Protein AF-A0A0N0L0N9-F1 (afdb_monomer_lite)

Foldseek 3Di:
DVVVVLVVLLVLLVVLLVLLCVLQVVLVCLVVDDDDDPDDDDPDPDDDDP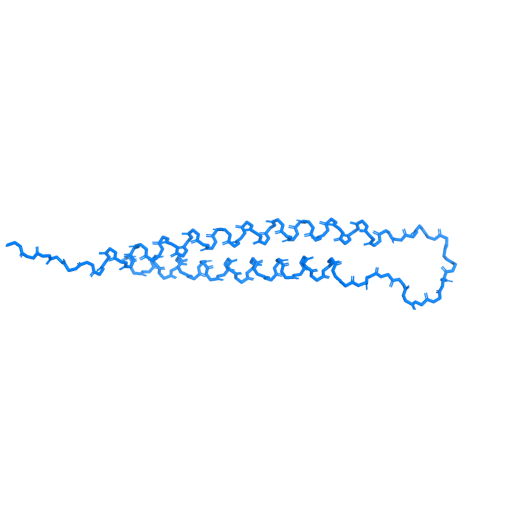SVVVSNVSSVVSNVSSVVSNVVSVVSVVVSVVVVVVVPDPPPDD

Sequence (94 aa):
MAITTTLRLGRLAVVATIVGAVAYGVAVLLVWTPFGPTGSVRYSTEPPVDWLTIRRTAAAVLGTFGLAALATALVLALVVLVRWAVARRPTRAS

Radius of gyration: 22.47 Å; chains: 1; bounding box: 52×15×76 Å

Structure (mmCIF, N/CA/C/O backbone):
data_AF-A0A0N0L0N9-F1
#
_entry.id   AF-A0A0N0L0N9-F1
#
loop_
_atom_site.group_PDB
_atom_site.id
_atom_site.type_symbol
_atom_site.label_atom_id
_atom_site.label_alt_id
_atom_site.label_comp_id
_atom_site.label_asym_id
_atom_site.label_entity_id
_atom_site.label_seq_id
_atom_site.pdbx_PDB_ins_code
_atom_site.Cartn_x
_atom_site.Cartn_y
_atom_site.Cartn_z
_atom_site.occupancy
_atom_site.B_iso_or_equiv
_atom_site.auth_seq_id
_atom_site.auth_comp_id
_atom_site.auth_asym_id
_atom_site.auth_atom_id
_atom_site.pdbx_PDB_model_num
ATOM 1 N N . MET A 1 1 ? -26.835 -5.437 14.167 1.00 55.69 1 MET A N 1
ATOM 2 C CA . MET A 1 1 ? -26.348 -4.751 12.942 1.00 55.69 1 MET A CA 1
ATOM 3 C C . MET A 1 1 ? -24.986 -4.043 13.095 1.00 55.69 1 MET A C 1
ATOM 5 O O . MET A 1 1 ? -24.298 -3.886 12.095 1.00 55.69 1 MET A O 1
ATOM 9 N N . ALA A 1 2 ? -24.551 -3.635 14.300 1.00 57.91 2 ALA A N 1
ATOM 10 C CA . ALA A 1 2 ? -23.292 -2.888 14.499 1.00 57.91 2 ALA A CA 1
ATOM 11 C C . ALA A 1 2 ? -21.990 -3.726 14.423 1.00 57.91 2 ALA A C 1
ATOM 13 O O . ALA A 1 2 ? -20.938 -3.198 14.084 1.00 57.91 2 ALA A O 1
ATOM 14 N N . ILE A 1 3 ? -22.049 -5.035 14.697 1.00 60.41 3 ILE A N 1
ATOM 15 C CA . ILE A 1 3 ? -20.872 -5.931 14.677 1.00 60.41 3 ILE A CA 1
ATOM 16 C C . ILE A 1 3 ? -20.408 -6.211 13.235 1.00 60.41 3 ILE A C 1
ATOM 18 O O . ILE A 1 3 ? -19.220 -6.315 12.943 1.00 60.41 3 ILE A O 1
ATOM 22 N N . THR A 1 4 ? -21.351 -6.281 12.296 1.00 70.00 4 THR A N 1
ATOM 23 C CA . THR A 1 4 ? -21.068 -6.532 10.878 1.00 70.00 4 THR A CA 1
ATOM 24 C C . THR A 1 4 ? -20.400 -5.344 10.187 1.00 70.00 4 THR A C 1
ATOM 26 O O . THR A 1 4 ? -19.629 -5.539 9.250 1.00 70.00 4 THR A O 1
ATOM 29 N N . THR A 1 5 ? -20.656 -4.110 10.633 1.00 71.56 5 THR A N 1
ATOM 30 C CA . THR A 1 5 ? -20.049 -2.906 10.045 1.00 71.56 5 THR A CA 1
ATOM 31 C C . THR A 1 5 ? -18.616 -2.686 10.524 1.00 71.56 5 THR A C 1
ATOM 33 O O . THR A 1 5 ? -17.764 -2.351 9.704 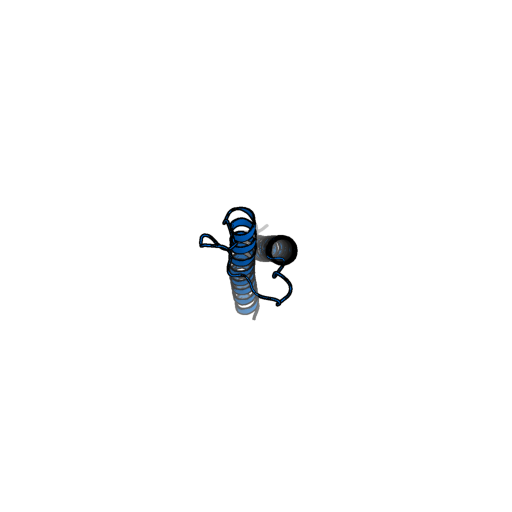1.00 71.56 5 THR A O 1
ATOM 36 N N . THR A 1 6 ? -18.305 -2.937 11.801 1.00 72.88 6 THR A N 1
ATOM 37 C CA . THR A 1 6 ? -16.922 -2.893 12.316 1.00 72.88 6 THR A CA 1
ATOM 38 C C . THR A 1 6 ? -16.033 -3.957 11.680 1.00 72.88 6 THR A C 1
ATOM 40 O O . THR A 1 6 ? -14.901 -3.647 11.314 1.00 72.88 6 THR A O 1
ATOM 43 N N . LEU A 1 7 ? -16.550 -5.170 11.455 1.00 77.25 7 LEU A N 1
ATOM 44 C CA . LEU A 1 7 ? -15.802 -6.231 10.774 1.00 77.25 7 LEU A CA 1
ATOM 45 C C . LEU A 1 7 ? -15.464 -5.860 9.317 1.00 77.25 7 LEU A C 1
ATOM 47 O O . LEU A 1 7 ? -14.343 -6.069 8.856 1.00 77.25 7 LEU A O 1
ATOM 51 N N . ARG A 1 8 ? -16.421 -5.260 8.593 1.00 84.50 8 ARG A N 1
ATOM 52 C CA . ARG A 1 8 ? -16.214 -4.776 7.215 1.00 84.50 8 ARG A CA 1
ATOM 53 C C . ARG A 1 8 ? -15.189 -3.640 7.152 1.00 84.50 8 ARG A C 1
ATOM 55 O O . ARG A 1 8 ? -14.320 -3.671 6.289 1.00 84.50 8 ARG A O 1
ATOM 62 N N . LEU A 1 9 ? -15.254 -2.685 8.080 1.00 83.06 9 LEU A N 1
ATOM 63 C CA . LEU A 1 9 ? -14.283 -1.588 8.192 1.00 83.06 9 LEU A CA 1
ATOM 64 C C . LEU A 1 9 ? -12.869 -2.092 8.505 1.00 83.06 9 LEU A C 1
ATOM 66 O O . LEU A 1 9 ? -11.918 -1.650 7.870 1.00 83.06 9 LEU A O 1
ATOM 70 N N . GLY A 1 10 ? -12.731 -3.054 9.422 1.00 80.38 10 GLY A N 1
ATOM 71 C CA . GLY A 1 10 ? -11.441 -3.681 9.719 1.00 80.38 10 GLY A CA 1
ATOM 72 C C . GLY A 1 10 ? -10.856 -4.401 8.503 1.00 80.38 10 GLY A C 1
ATOM 73 O O . GLY A 1 10 ? -9.680 -4.240 8.191 1.00 80.38 10 GLY A O 1
ATOM 74 N N . ARG A 1 11 ? -11.690 -5.127 7.749 1.00 89.38 11 ARG A N 1
ATOM 75 C CA . ARG A 1 11 ? -11.261 -5.784 6.507 1.00 89.38 11 ARG A CA 1
ATOM 76 C C . ARG A 1 11 ? -10.826 -4.777 5.438 1.00 89.38 11 ARG A C 1
ATOM 78 O O . ARG A 1 11 ? -9.819 -5.009 4.780 1.00 89.38 11 ARG A O 1
ATOM 85 N N . LEU A 1 12 ? -11.539 -3.658 5.290 1.00 87.00 12 LEU A N 1
ATOM 86 C CA . LEU A 1 12 ? -11.146 -2.574 4.383 1.00 87.00 12 LEU A CA 1
ATOM 87 C C . LEU A 1 12 ? -9.815 -1.935 4.791 1.00 87.00 12 LEU A C 1
ATOM 89 O O . LEU A 1 12 ? -8.984 -1.694 3.922 1.00 87.00 12 LEU A O 1
ATOM 93 N N . ALA A 1 13 ? -9.587 -1.724 6.091 1.00 85.31 13 ALA A N 1
ATOM 94 C CA . ALA A 1 13 ? -8.310 -1.222 6.593 1.00 85.31 13 ALA A CA 1
ATOM 95 C C . ALA A 1 13 ? -7.157 -2.164 6.215 1.00 85.31 13 ALA A C 1
ATOM 97 O O . ALA A 1 13 ? -6.156 -1.715 5.673 1.00 85.31 13 ALA A O 1
ATOM 98 N N . VAL A 1 14 ? -7.325 -3.478 6.410 1.00 91.06 14 VAL A N 1
ATOM 99 C CA . VAL A 1 14 ? -6.307 -4.479 6.042 1.00 91.06 14 VAL A CA 1
ATOM 100 C C . VAL A 1 14 ? -6.033 -4.480 4.538 1.00 91.06 14 VAL A C 1
ATOM 102 O O . VAL A 1 14 ? -4.874 -4.468 4.129 1.00 91.06 14 VAL A O 1
ATOM 105 N N . VAL A 1 15 ? -7.079 -4.463 3.708 1.00 91.06 15 VAL A N 1
ATOM 106 C CA . VAL A 1 15 ? -6.924 -4.423 2.245 1.00 91.06 15 VAL A CA 1
ATOM 107 C C . VAL A 1 15 ? -6.184 -3.157 1.814 1.00 91.06 15 VAL A C 1
ATOM 109 O O . VAL A 1 15 ? -5.242 -3.246 1.031 1.00 91.06 15 VAL A O 1
ATOM 112 N N . ALA A 1 16 ? -6.556 -1.996 2.358 1.00 86.31 16 ALA A N 1
ATOM 113 C CA . ALA A 1 16 ? -5.890 -0.732 2.064 1.00 86.31 16 ALA A CA 1
ATOM 114 C C . ALA A 1 16 ? -4.412 -0.745 2.493 1.00 86.31 16 ALA A C 1
ATOM 116 O O . ALA A 1 16 ? -3.563 -0.279 1.735 1.00 86.31 16 ALA A O 1
ATOM 117 N N . THR A 1 17 ? -4.081 -1.348 3.642 1.00 87.94 17 THR A N 1
ATOM 118 C CA . THR A 1 17 ? -2.687 -1.524 4.076 1.00 87.94 17 THR A CA 1
ATOM 119 C C . THR A 1 17 ? -1.896 -2.381 3.095 1.00 87.94 17 THR A C 1
ATOM 121 O O . THR A 1 17 ? -0.799 -1.995 2.707 1.00 87.94 17 THR A O 1
ATOM 124 N N . ILE A 1 18 ? -2.439 -3.530 2.676 1.00 92.31 18 ILE A N 1
ATOM 125 C CA . ILE A 1 18 ? -1.750 -4.448 1.755 1.00 92.31 18 ILE A CA 1
ATOM 126 C C . ILE A 1 18 ? -1.516 -3.764 0.409 1.00 92.31 18 ILE A C 1
ATOM 128 O O . ILE A 1 18 ? -0.394 -3.757 -0.089 1.00 92.31 18 ILE A O 1
ATOM 132 N N . VAL A 1 19 ? -2.555 -3.150 -0.158 1.00 90.94 19 VAL A N 1
ATOM 133 C CA . VAL A 1 19 ? -2.458 -2.432 -1.435 1.00 90.94 19 VAL A CA 1
ATOM 134 C C . VAL A 1 19 ? -1.441 -1.298 -1.336 1.00 90.94 19 VAL A C 1
ATOM 136 O O . VAL A 1 19 ? -0.584 -1.168 -2.208 1.00 90.94 19 VAL A O 1
ATOM 139 N N . GLY A 1 20 ? -1.494 -0.515 -0.257 1.00 84.88 20 GLY A N 1
ATOM 140 C CA . GLY A 1 20 ? -0.573 0.591 -0.032 1.00 84.88 20 GLY A CA 1
ATOM 141 C C . GLY A 1 20 ? 0.878 0.140 0.118 1.00 84.88 20 GLY A C 1
ATOM 142 O O . GLY A 1 20 ? 1.763 0.696 -0.529 1.00 84.88 20 GLY A O 1
ATOM 143 N N . ALA A 1 21 ? 1.122 -0.907 0.909 1.00 89.62 21 ALA A N 1
ATOM 144 C CA . ALA A 1 21 ? 2.452 -1.466 1.125 1.00 89.62 21 ALA A CA 1
ATOM 145 C C . ALA A 1 21 ? 3.040 -2.078 -0.153 1.00 89.62 21 ALA A C 1
ATOM 147 O O . ALA A 1 21 ? 4.211 -1.8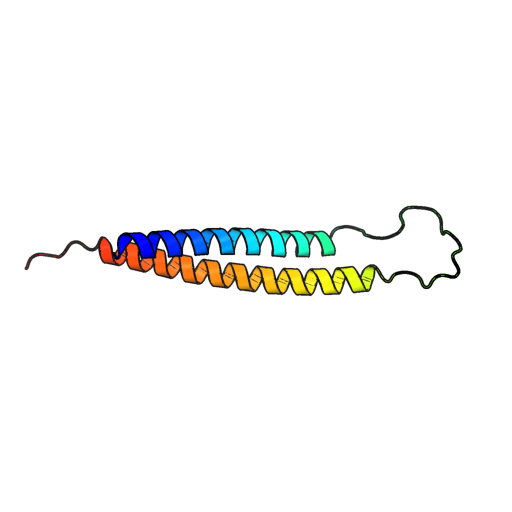56 -0.445 1.00 89.62 21 ALA A O 1
ATOM 148 N N . VAL A 1 22 ? 2.235 -2.804 -0.937 1.00 92.88 22 VAL A N 1
ATOM 149 C CA . VAL A 1 22 ? 2.674 -3.367 -2.222 1.00 92.88 22 VAL A CA 1
ATOM 150 C C . VAL A 1 22 ? 2.984 -2.250 -3.214 1.00 92.88 22 VAL A C 1
ATOM 152 O O . VAL A 1 22 ? 4.067 -2.244 -3.788 1.00 92.88 22 VAL A O 1
ATOM 155 N N . ALA A 1 23 ? 2.086 -1.275 -3.388 1.00 89.31 23 ALA A N 1
ATOM 156 C CA . ALA A 1 23 ? 2.304 -0.165 -4.316 1.00 89.31 23 ALA A CA 1
ATOM 157 C C . ALA A 1 23 ? 3.552 0.649 -3.945 1.00 89.31 23 ALA A C 1
ATOM 159 O O . ALA A 1 23 ? 4.402 0.907 -4.797 1.00 89.31 23 ALA A O 1
ATOM 160 N N . TYR A 1 24 ? 3.710 0.983 -2.662 1.00 86.38 24 TYR A N 1
ATOM 161 C CA . TYR A 1 24 ? 4.886 1.697 -2.177 1.00 86.38 24 TYR A CA 1
ATOM 162 C C . TYR A 1 24 ? 6.162 0.850 -2.299 1.00 86.38 24 TYR A C 1
ATOM 164 O O . TYR A 1 24 ? 7.195 1.349 -2.733 1.00 86.38 24 TYR A O 1
ATOM 172 N N . GLY A 1 25 ? 6.094 -0.447 -1.992 1.00 87.94 25 GLY A N 1
ATOM 173 C CA . GLY A 1 25 ? 7.213 -1.374 -2.159 1.00 87.94 25 GLY A CA 1
ATOM 174 C C . GLY A 1 25 ? 7.675 -1.480 -3.613 1.00 87.94 25 GLY A C 1
ATOM 175 O O . GLY A 1 25 ? 8.871 -1.406 -3.882 1.00 87.94 25 GLY A O 1
ATOM 176 N N . VAL A 1 26 ? 6.743 -1.569 -4.566 1.00 88.12 26 VAL A N 1
ATOM 177 C CA . VAL A 1 26 ? 7.056 -1.565 -6.005 1.00 88.12 26 VAL A CA 1
ATOM 178 C C . VAL A 1 26 ? 7.647 -0.222 -6.435 1.00 88.12 26 VAL A C 1
ATOM 180 O O . VAL A 1 26 ? 8.613 -0.203 -7.193 1.00 88.12 26 VAL A O 1
ATOM 183 N N . ALA A 1 27 ? 7.130 0.899 -5.925 1.00 88.69 27 ALA A N 1
ATOM 184 C CA . ALA A 1 27 ? 7.696 2.221 -6.188 1.00 88.69 27 ALA A CA 1
ATOM 185 C C . ALA A 1 27 ? 9.158 2.324 -5.733 1.00 88.69 27 ALA A C 1
ATOM 187 O O . ALA A 1 27 ? 10.007 2.804 -6.481 1.00 88.69 27 ALA A O 1
ATOM 188 N N . VAL A 1 28 ? 9.458 1.831 -4.528 1.00 88.06 28 VAL A N 1
ATOM 189 C CA . VAL A 1 28 ? 10.822 1.765 -3.993 1.00 88.0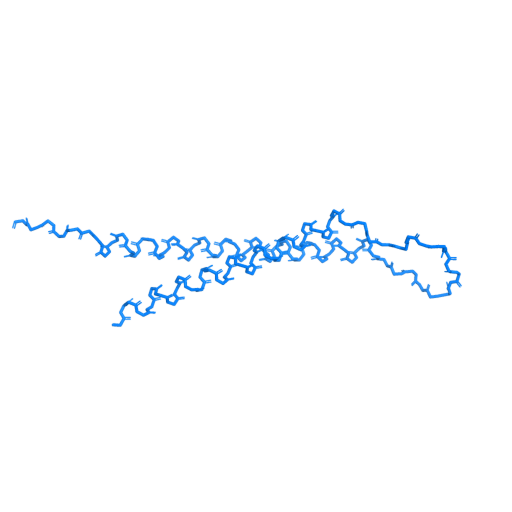6 28 VAL A CA 1
ATOM 190 C C . VAL A 1 28 ? 11.682 0.876 -4.888 1.00 88.06 28 VAL A C 1
ATOM 192 O O . VAL A 1 28 ? 12.743 1.312 -5.326 1.00 88.06 28 VAL A O 1
ATOM 195 N N . LEU A 1 29 ? 11.218 -0.328 -5.234 1.00 88.12 29 LEU A N 1
ATOM 196 C CA . LEU A 1 29 ? 11.959 -1.225 -6.122 1.00 88.12 29 LEU A CA 1
ATOM 197 C C . LEU A 1 29 ? 12.310 -0.539 -7.443 1.00 88.12 29 LEU A C 1
ATOM 199 O O . LEU A 1 29 ? 13.482 -0.514 -7.786 1.00 88.12 29 LEU A O 1
ATOM 203 N N . LEU A 1 30 ? 11.360 0.124 -8.106 1.00 86.31 30 LEU A N 1
ATOM 204 C CA . LEU A 1 30 ? 11.592 0.851 -9.363 1.00 86.31 30 LEU A CA 1
ATOM 205 C C . LEU A 1 30 ? 12.675 1.940 -9.274 1.00 86.31 30 LEU A C 1
ATOM 207 O O . LEU A 1 30 ? 13.316 2.246 -10.282 1.00 86.31 30 LEU A O 1
ATOM 211 N N . VAL A 1 31 ? 12.885 2.533 -8.096 1.00 82.94 31 VAL A N 1
ATOM 212 C CA . VAL A 1 31 ? 13.956 3.515 -7.862 1.00 82.94 31 VAL A CA 1
ATOM 213 C C . VAL A 1 31 ? 15.319 2.833 -7.728 1.00 82.94 31 VAL A C 1
ATOM 215 O O . VAL A 1 31 ? 16.311 3.358 -8.234 1.00 82.94 31 VAL A O 1
ATOM 218 N N . TRP A 1 32 ? 15.370 1.677 -7.063 1.00 80.62 32 TRP A N 1
ATOM 219 C CA . TRP A 1 32 ? 16.617 1.000 -6.690 1.00 80.62 32 TRP A CA 1
ATOM 220 C C . TRP A 1 32 ? 17.069 -0.080 -7.678 1.00 80.62 32 TRP A C 1
ATOM 222 O O . TRP A 1 32 ? 18.251 -0.416 -7.712 1.00 80.62 32 TRP A O 1
ATOM 232 N N . THR A 1 33 ? 16.173 -0.620 -8.502 1.00 78.38 33 THR A N 1
ATOM 233 C CA . THR A 1 33 ? 16.521 -1.630 -9.504 1.00 78.38 33 THR A CA 1
ATOM 234 C C . THR A 1 33 ? 17.049 -0.976 -10.783 1.00 78.38 33 THR A C 1
ATOM 236 O O . THR A 1 33 ? 16.361 -0.134 -11.374 1.00 78.38 33 THR A O 1
ATOM 239 N N . PRO A 1 34 ? 18.240 -1.370 -11.262 1.00 66.69 34 PRO A N 1
ATOM 240 C CA . PRO A 1 34 ? 18.728 -0.932 -12.559 1.00 66.69 34 PRO A CA 1
ATOM 241 C C . PRO A 1 34 ? 17.878 -1.566 -13.670 1.00 66.69 34 PRO A C 1
ATOM 243 O O . PRO A 1 34 ? 17.885 -2.779 -13.858 1.00 66.69 34 PRO A O 1
ATOM 246 N N . PHE A 1 35 ? 17.153 -0.729 -14.412 1.00 64.31 35 PHE A N 1
ATOM 247 C CA . PHE A 1 35 ? 16.446 -1.103 -15.637 1.00 64.31 35 PHE A CA 1
ATOM 248 C C . PHE A 1 35 ? 17.106 -0.414 -16.829 1.00 64.31 35 PHE A C 1
ATOM 250 O O . PHE A 1 35 ? 17.289 0.804 -16.830 1.00 64.31 35 PHE A O 1
ATOM 257 N N . GLY A 1 36 ? 17.475 -1.205 -17.830 1.00 61.88 36 GLY A N 1
ATOM 258 C CA . GLY A 1 36 ? 18.171 -0.761 -19.032 1.00 61.88 36 GLY A CA 1
ATOM 259 C C . GLY A 1 36 ? 18.916 -1.933 -19.673 1.00 61.88 36 GLY A C 1
ATOM 260 O O . GLY A 1 36 ? 19.088 -2.965 -19.020 1.00 61.88 36 GLY A O 1
ATOM 261 N N . PRO A 1 37 ? 19.338 -1.822 -20.943 1.00 59.00 37 PRO A N 1
ATOM 262 C CA . PRO A 1 37 ? 20.036 -2.907 -21.615 1.00 59.00 37 PRO A CA 1
ATOM 263 C C . PRO A 1 37 ? 21.351 -3.202 -20.884 1.00 59.00 37 PRO A C 1
ATOM 265 O O . PRO A 1 37 ? 22.249 -2.368 -20.848 1.00 59.00 37 PRO A O 1
ATOM 268 N N . THR 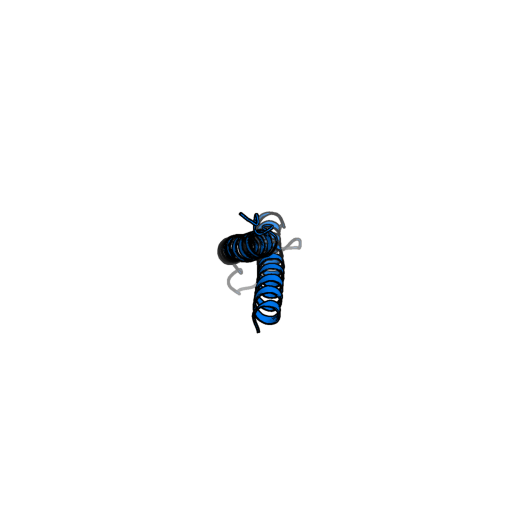A 1 38 ? 21.471 -4.395 -20.306 1.00 60.88 38 THR A N 1
ATOM 269 C CA . THR A 1 38 ? 22.732 -4.936 -19.770 1.00 60.88 38 THR A CA 1
ATOM 270 C C . THR A 1 38 ? 23.554 -5.656 -20.847 1.00 60.88 38 THR A C 1
ATOM 272 O O . THR A 1 38 ? 24.571 -6.274 -20.545 1.00 60.88 38 THR A O 1
ATOM 275 N N . GLY A 1 39 ? 23.125 -5.574 -22.110 1.00 58.03 39 GLY A N 1
ATOM 276 C CA . GLY A 1 39 ? 23.727 -6.242 -23.260 1.00 58.03 39 GLY A CA 1
ATOM 277 C C . GLY A 1 39 ? 23.954 -5.289 -24.431 1.00 58.03 39 GLY A C 1
ATOM 278 O O . GLY A 1 39 ? 23.306 -4.247 -24.531 1.00 58.03 39 GLY A O 1
ATOM 279 N N . SER A 1 40 ? 24.906 -5.675 -25.282 1.00 53.28 40 SER A N 1
ATOM 280 C CA . SER A 1 40 ? 25.455 -4.945 -26.429 1.00 53.28 40 SER A CA 1
ATOM 281 C C . SER A 1 40 ? 24.442 -4.088 -27.196 1.00 53.28 40 SER A C 1
ATOM 283 O O . SER A 1 40 ? 23.350 -4.532 -27.550 1.00 53.28 40 SER A O 1
ATOM 285 N N . VAL A 1 41 ? 24.856 -2.849 -27.480 1.00 59.09 41 VAL A N 1
ATOM 286 C CA . VAL A 1 41 ? 24.137 -1.846 -28.275 1.00 59.09 41 VAL A CA 1
ATOM 287 C C . VAL A 1 41 ? 23.661 -2.473 -29.591 1.00 59.09 41 VAL A C 1
ATOM 289 O O . VAL A 1 41 ? 24.444 -2.678 -30.517 1.00 59.09 41 VAL A O 1
ATOM 292 N N . ARG A 1 42 ? 22.370 -2.807 -29.678 1.00 59.81 42 ARG A N 1
ATOM 293 C CA . ARG A 1 42 ? 21.721 -3.142 -30.948 1.00 59.81 42 ARG A CA 1
ATOM 294 C C . ARG A 1 42 ? 21.489 -1.832 -31.690 1.00 59.81 42 ARG A C 1
ATOM 296 O O . ARG A 1 42 ? 20.727 -0.993 -31.220 1.00 59.81 42 ARG A O 1
ATOM 303 N N . TYR A 1 43 ? 22.140 -1.664 -32.837 1.00 56.72 43 TYR A N 1
ATOM 304 C CA . TYR A 1 43 ? 21.858 -0.572 -33.765 1.00 56.72 43 TYR A CA 1
ATOM 305 C C . TYR A 1 43 ? 20.452 -0.774 -34.354 1.00 56.72 43 TYR A C 1
ATOM 307 O O . TYR A 1 43 ? 20.286 -1.475 -35.347 1.00 56.72 43 TYR A O 1
ATOM 315 N N . SER A 1 44 ? 19.434 -0.221 -33.693 1.00 65.00 44 SER A N 1
ATOM 316 C CA . SER A 1 44 ? 18.073 -0.089 -34.222 1.00 65.00 44 SER A CA 1
ATOM 317 C C . SER A 1 44 ? 17.850 1.366 -34.633 1.00 65.00 44 SER A C 1
ATOM 319 O O . SER A 1 44 ? 18.331 2.280 -33.964 1.00 65.00 44 SER A O 1
ATOM 321 N N . THR A 1 45 ? 17.133 1.588 -35.733 1.00 70.50 45 THR A N 1
ATOM 322 C CA . THR A 1 45 ? 16.648 2.917 -36.148 1.00 70.50 45 THR A CA 1
ATOM 323 C C . THR A 1 45 ? 15.418 3.361 -35.352 1.00 70.50 45 THR A C 1
ATOM 325 O O . THR A 1 45 ? 14.907 4.458 -35.566 1.00 70.50 45 THR A O 1
ATOM 328 N N . GLU A 1 46 ? 14.909 2.508 -34.462 1.00 68.69 46 GLU A N 1
ATOM 329 C CA . GLU A 1 46 ? 13.808 2.839 -33.564 1.00 68.69 46 GLU A CA 1
ATOM 330 C C . GLU A 1 46 ? 14.279 3.818 -32.476 1.00 68.69 46 GLU A C 1
ATOM 332 O O . GLU A 1 46 ? 15.388 3.673 -31.951 1.00 68.69 46 GLU A O 1
ATOM 337 N N . PRO A 1 47 ? 13.452 4.813 -32.108 1.00 66.69 47 PRO A N 1
ATOM 338 C CA . PRO A 1 47 ? 13.789 5.728 -31.029 1.00 66.69 47 PRO A CA 1
ATOM 339 C C . PRO A 1 47 ? 14.041 4.942 -29.729 1.00 66.69 47 PRO A C 1
ATOM 341 O O . PRO A 1 47 ? 13.237 4.073 -29.374 1.00 66.69 47 PRO A O 1
ATOM 344 N N . PRO A 1 48 ? 15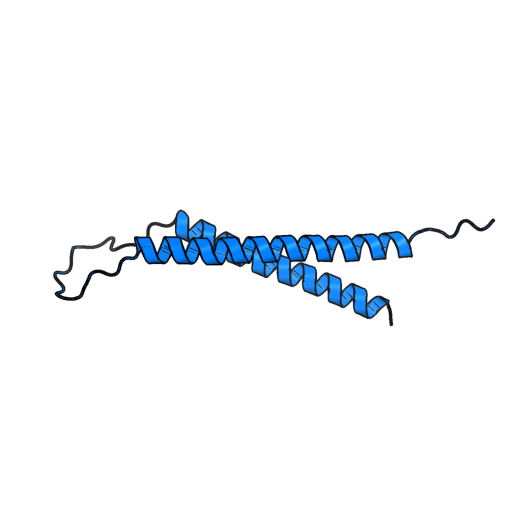.142 5.222 -29.005 1.00 73.12 48 PRO A N 1
ATOM 345 C CA . PRO A 1 48 ? 15.459 4.509 -27.779 1.00 73.12 48 PRO A CA 1
ATOM 346 C C . PRO A 1 48 ? 14.366 4.758 -26.738 1.00 73.12 48 PRO A C 1
ATOM 348 O O . PRO A 1 48 ? 13.973 5.897 -26.486 1.00 73.12 48 PRO A O 1
ATOM 351 N N . VAL A 1 49 ? 13.879 3.683 -26.118 1.00 79.12 49 VAL A N 1
ATOM 352 C CA . VAL A 1 49 ? 12.890 3.792 -25.043 1.00 79.12 49 VAL A CA 1
ATOM 353 C C . VAL A 1 49 ? 13.539 4.459 -23.831 1.00 79.12 49 VAL A C 1
ATOM 355 O O . VAL A 1 49 ? 14.522 3.955 -23.282 1.00 79.12 49 VAL A O 1
ATOM 358 N N . ASP A 1 50 ? 12.964 5.577 -23.387 1.00 83.06 50 ASP A N 1
ATOM 359 C CA . ASP A 1 50 ? 13.412 6.297 -22.196 1.00 83.06 50 ASP A CA 1
ATOM 360 C C . ASP A 1 50 ? 12.936 5.601 -20.908 1.00 83.06 50 ASP A C 1
ATOM 362 O O . ASP A 1 50 ? 11.996 6.013 -20.219 1.00 83.06 50 ASP A O 1
ATOM 366 N N . TRP A 1 51 ? 13.619 4.506 -20.571 1.00 80.31 51 TRP A N 1
ATOM 367 C CA . TRP A 1 51 ? 13.372 3.732 -19.355 1.00 80.31 51 TRP A CA 1
ATOM 368 C C . TRP A 1 51 ? 13.574 4.545 -18.069 1.00 80.31 51 TRP A C 1
ATOM 370 O O . TRP A 1 51 ? 12.940 4.253 -17.053 1.00 80.31 51 TRP A O 1
ATOM 380 N N . LEU A 1 52 ? 14.420 5.582 -18.105 1.00 82.88 52 LEU A N 1
ATOM 381 C CA . LEU A 1 52 ? 14.694 6.475 -16.979 1.00 82.88 52 LEU A CA 1
ATOM 382 C C . LEU A 1 52 ? 13.479 7.345 -16.638 1.00 82.88 52 LEU A C 1
ATOM 384 O O . LEU A 1 52 ? 13.151 7.512 -15.459 1.00 82.88 52 LEU A O 1
ATOM 388 N N . THR A 1 53 ? 12.814 7.899 -17.645 1.00 85.38 53 THR A N 1
ATOM 389 C CA . THR A 1 53 ? 11.600 8.690 -17.424 1.00 85.38 53 THR A CA 1
ATOM 390 C C . THR A 1 53 ? 10.435 7.791 -17.034 1.00 85.38 53 THR A C 1
ATOM 392 O O . THR A 1 53 ? 9.745 8.078 -16.055 1.00 85.38 53 THR A O 1
ATOM 395 N N . ILE A 1 54 ? 10.270 6.646 -17.706 1.00 85.12 54 ILE A N 1
ATOM 396 C CA . ILE A 1 54 ? 9.207 5.679 -17.389 1.00 85.12 54 ILE A CA 1
ATOM 397 C C . ILE A 1 54 ? 9.306 5.215 -15.929 1.00 85.12 54 ILE A C 1
ATOM 399 O O . ILE A 1 54 ? 8.308 5.264 -15.209 1.00 85.12 54 ILE A O 1
ATOM 403 N N . ARG A 1 55 ? 10.502 4.837 -15.447 1.00 84.31 55 ARG A N 1
ATOM 404 C CA . ARG A 1 55 ? 10.675 4.382 -14.054 1.00 84.31 55 ARG A CA 1
ATOM 405 C C . ARG A 1 55 ? 10.358 5.476 -13.039 1.00 84.31 55 ARG A C 1
ATOM 407 O O . ARG A 1 55 ? 9.717 5.196 -12.033 1.00 84.31 55 ARG A O 1
ATOM 414 N N . ARG A 1 56 ? 10.793 6.718 -13.286 1.00 85.69 56 ARG A N 1
ATOM 415 C CA . ARG A 1 56 ? 10.605 7.826 -12.339 1.00 85.69 56 ARG A CA 1
ATOM 416 C C . ARG A 1 56 ? 9.132 8.182 -12.224 1.00 85.69 56 ARG A C 1
ATOM 418 O O . ARG A 1 56 ? 8.633 8.332 -11.113 1.00 85.69 56 ARG A O 1
ATOM 425 N N . THR A 1 57 ? 8.436 8.240 -13.354 1.00 89.19 57 THR A N 1
ATOM 426 C CA . THR A 1 57 ? 6.999 8.508 -13.391 1.00 89.19 57 THR A CA 1
ATOM 427 C C . THR A 1 57 ? 6.211 7.372 -12.738 1.00 89.19 57 THR A C 1
ATOM 429 O O . THR A 1 57 ? 5.372 7.632 -11.880 1.00 89.19 57 THR A O 1
ATOM 432 N N . ALA A 1 58 ? 6.522 6.111 -13.059 1.00 87.69 58 ALA A N 1
ATOM 433 C CA . ALA A 1 58 ? 5.863 4.955 -12.450 1.00 87.69 58 ALA A CA 1
ATOM 434 C C . ALA A 1 58 ? 6.094 4.888 -10.930 1.00 87.69 58 ALA A C 1
ATOM 436 O O . ALA A 1 58 ? 5.144 4.693 -10.173 1.00 87.69 58 ALA A O 1
ATOM 437 N N . ALA A 1 59 ? 7.328 5.117 -10.469 1.00 87.62 59 ALA A N 1
ATOM 438 C CA . ALA A 1 59 ? 7.652 5.165 -9.048 1.00 87.62 59 ALA A CA 1
ATOM 439 C C . ALA A 1 59 ? 6.925 6.310 -8.327 1.00 87.62 59 ALA A C 1
ATOM 441 O O . ALA A 1 59 ? 6.390 6.104 -7.241 1.00 87.62 59 ALA A O 1
ATOM 442 N N . ALA A 1 60 ? 6.842 7.500 -8.931 1.00 88.19 60 ALA A N 1
ATOM 443 C CA . ALA A 1 60 ? 6.129 8.631 -8.340 1.00 88.19 60 ALA A CA 1
ATOM 444 C C . ALA A 1 60 ? 4.623 8.351 -8.184 1.00 88.19 60 ALA A C 1
ATOM 446 O O . ALA A 1 60 ? 4.051 8.597 -7.119 1.00 88.19 60 ALA A O 1
ATOM 447 N N . VAL A 1 61 ? 3.983 7.788 -9.214 1.00 92.12 61 VAL A N 1
ATOM 448 C CA . VAL A 1 61 ? 2.551 7.445 -9.184 1.00 92.12 61 VAL A CA 1
ATOM 449 C C . VAL A 1 61 ? 2.274 6.339 -8.165 1.00 92.12 61 VAL A C 1
ATOM 451 O O . VAL A 1 61 ? 1.381 6.472 -7.331 1.00 92.12 61 VAL A O 1
ATOM 454 N N . LEU A 1 62 ? 3.062 5.263 -8.176 1.00 89.69 62 LEU A N 1
ATOM 455 C CA . LEU A 1 62 ? 2.883 4.152 -7.240 1.00 89.69 62 LEU A CA 1
ATOM 456 C C . LEU A 1 62 ? 3.197 4.555 -5.796 1.00 89.69 62 LEU A C 1
ATOM 458 O O . LEU A 1 62 ? 2.504 4.126 -4.876 1.00 89.69 62 LEU A O 1
ATOM 462 N N . GLY A 1 63 ? 4.201 5.409 -5.591 1.00 88.19 63 GLY A N 1
ATOM 463 C CA . GLY A 1 63 ? 4.572 5.917 -4.275 1.00 88.19 63 GLY A CA 1
ATOM 464 C C . GLY A 1 63 ? 3.491 6.817 -3.681 1.00 88.19 63 GLY A C 1
ATOM 465 O O . GLY A 1 63 ? 3.086 6.613 -2.538 1.00 88.19 63 GLY A O 1
ATOM 466 N N . THR A 1 64 ? 2.967 7.768 -4.461 1.00 91.00 64 THR A N 1
ATOM 467 C CA . THR A 1 64 ? 1.868 8.653 -4.023 1.00 91.00 64 THR A CA 1
ATOM 468 C C . THR A 1 64 ? 0.589 7.872 -3.738 1.00 91.00 64 THR A C 1
ATOM 470 O O . THR A 1 64 ? -0.021 8.058 -2.684 1.00 91.00 64 THR A O 1
ATOM 473 N N . PHE A 1 65 ? 0.219 6.941 -4.620 1.00 91.75 65 PHE A N 1
ATOM 474 C CA . PHE A 1 65 ? -0.924 6.059 -4.403 1.00 91.75 65 PHE A CA 1
ATOM 475 C C . PHE A 1 65 ? -0.740 5.172 -3.165 1.00 91.75 65 PHE A C 1
ATOM 477 O O . PHE A 1 65 ? -1.644 5.063 -2.336 1.00 91.75 65 PHE A O 1
ATOM 484 N N . GLY A 1 66 ? 0.447 4.581 -3.003 1.00 83.88 66 GLY A N 1
ATOM 485 C CA . GLY A 1 66 ? 0.784 3.741 -1.860 1.00 83.88 66 GLY A CA 1
ATOM 486 C C . GLY A 1 66 ? 0.673 4.491 -0.534 1.00 83.88 66 GLY A C 1
ATOM 487 O O . GLY A 1 66 ? 0.024 4.011 0.394 1.00 83.88 66 GLY A O 1
ATOM 488 N N . LEU A 1 67 ? 1.222 5.707 -0.464 1.00 90.06 67 LEU A N 1
ATOM 489 C CA . LEU A 1 67 ? 1.121 6.565 0.719 1.00 90.06 67 LEU A CA 1
ATOM 490 C C . LEU A 1 67 ? -0.328 6.950 1.036 1.00 90.06 67 LEU A C 1
ATOM 492 O O . LEU A 1 67 ? -0.736 6.874 2.195 1.00 90.06 67 LEU A O 1
ATOM 496 N N . ALA A 1 68 ? -1.123 7.315 0.028 1.00 91.31 68 ALA A N 1
ATOM 497 C CA . ALA A 1 68 ? -2.533 7.652 0.220 1.00 91.31 68 ALA A CA 1
ATOM 498 C C . ALA A 1 68 ? -3.345 6.452 0.739 1.00 91.31 68 ALA A C 1
ATOM 500 O O . ALA A 1 68 ? -4.157 6.595 1.660 1.00 91.31 68 ALA A O 1
ATOM 501 N N . ALA A 1 69 ? -3.093 5.255 0.204 1.00 87.94 69 ALA A N 1
ATOM 502 C CA . ALA A 1 69 ? -3.720 4.023 0.670 1.00 87.94 69 ALA A CA 1
ATOM 503 C C . ALA A 1 69 ? -3.328 3.696 2.122 1.00 87.94 69 ALA A C 1
ATOM 505 O O . ALA A 1 69 ? -4.202 3.379 2.929 1.00 87.94 69 ALA A O 1
ATOM 506 N N . LEU A 1 70 ? -2.049 3.849 2.487 1.00 86.69 70 LEU A N 1
ATOM 507 C CA . LEU A 1 70 ? -1.571 3.641 3.860 1.00 86.69 70 LEU A CA 1
ATOM 508 C C . LEU A 1 70 ? -2.172 4.651 4.845 1.00 86.69 70 LEU A C 1
ATOM 510 O O . LEU A 1 70 ? -2.631 4.261 5.918 1.00 86.69 70 LEU A O 1
ATOM 514 N N . ALA A 1 71 ? -2.235 5.932 4.473 1.00 91.56 71 ALA A N 1
ATOM 515 C CA . ALA A 1 71 ? -2.882 6.960 5.286 1.00 91.56 71 ALA A CA 1
ATOM 516 C C . ALA A 1 71 ? -4.369 6.639 5.505 1.00 91.56 71 ALA A C 1
ATOM 518 O O . ALA A 1 71 ? -4.867 6.698 6.630 1.00 91.56 71 ALA A O 1
ATOM 519 N N . THR A 1 72 ? -5.064 6.211 4.450 1.00 87.62 72 THR A N 1
ATOM 520 C CA . THR A 1 72 ? -6.470 5.795 4.532 1.00 87.62 72 THR A CA 1
ATOM 521 C C . THR A 1 72 ? -6.640 4.585 5.450 1.00 87.62 72 THR A C 1
ATOM 523 O O . THR A 1 72 ? -7.526 4.570 6.306 1.00 87.62 72 THR A O 1
ATOM 526 N N . ALA A 1 73 ? -5.770 3.581 5.325 1.00 86.94 73 ALA A N 1
ATOM 527 C CA . ALA A 1 73 ? -5.788 2.401 6.178 1.00 86.94 73 ALA A CA 1
ATOM 528 C C . ALA A 1 73 ? -5.591 2.752 7.657 1.00 86.94 73 ALA A C 1
ATOM 530 O O . ALA A 1 73 ? -6.298 2.223 8.516 1.00 86.94 73 ALA A O 1
ATOM 531 N N . LEU A 1 74 ? -4.681 3.684 7.948 1.00 90.69 74 LEU A N 1
ATOM 532 C CA . LEU A 1 74 ? -4.405 4.158 9.301 1.00 90.69 74 LEU A CA 1
ATOM 533 C C . LEU A 1 74 ? -5.627 4.850 9.919 1.00 90.69 74 LEU A C 1
ATOM 535 O O . LEU A 1 74 ? -5.992 4.554 11.058 1.00 90.69 74 LEU A O 1
ATOM 539 N N . VAL A 1 75 ? -6.319 5.697 9.152 1.00 93.19 75 VAL A N 1
ATOM 540 C CA . VAL A 1 75 ? -7.574 6.332 9.589 1.00 93.19 75 VAL A CA 1
ATOM 541 C C . VAL A 1 75 ? -8.651 5.282 9.871 1.00 93.19 75 VAL A C 1
ATOM 543 O O . VAL A 1 75 ? -9.289 5.314 10.925 1.00 93.19 75 VAL A O 1
ATOM 546 N N . LEU A 1 76 ? -8.841 4.313 8.971 1.00 88.38 76 LEU A N 1
ATOM 547 C CA . LEU A 1 76 ? -9.830 3.247 9.154 1.00 88.38 76 LEU A CA 1
ATOM 548 C C . LEU A 1 76 ? -9.514 2.373 10.376 1.00 88.38 76 LEU A C 1
ATOM 550 O O . LEU A 1 76 ? -10.419 2.048 11.148 1.00 88.38 76 LEU A O 1
ATOM 554 N N . ALA A 1 77 ? -8.242 2.033 10.587 1.00 84.44 77 ALA A N 1
ATOM 555 C CA . ALA A 1 77 ? -7.789 1.281 11.751 1.00 84.44 77 ALA A CA 1
ATOM 556 C C . ALA A 1 77 ? -8.070 2.042 13.056 1.00 84.44 77 ALA A C 1
ATOM 558 O O . ALA A 1 77 ? -8.596 1.456 14.004 1.00 84.44 77 ALA A O 1
ATOM 559 N N . LEU A 1 78 ? -7.807 3.353 13.085 1.00 90.50 78 LEU A N 1
ATOM 560 C CA . LEU A 1 78 ? -8.098 4.201 14.240 1.00 90.50 78 LEU A CA 1
ATOM 561 C C . LEU A 1 78 ? -9.600 4.238 14.548 1.00 90.50 78 LEU A C 1
ATOM 563 O O . LEU A 1 78 ? -9.998 4.069 15.699 1.00 90.50 78 LEU A O 1
ATOM 567 N N . VAL A 1 79 ? -10.450 4.390 13.529 1.00 89.38 79 VAL A N 1
ATOM 568 C CA . VAL A 1 79 ? -11.913 4.370 13.700 1.00 89.38 79 VAL A CA 1
ATOM 569 C C . VAL A 1 79 ? -12.382 3.043 14.297 1.00 89.38 79 VAL A C 1
ATOM 571 O O . VAL A 1 79 ? -13.218 3.029 15.205 1.00 89.38 79 VAL A O 1
ATOM 574 N N . VAL A 1 80 ? -11.851 1.919 13.811 1.00 88.00 80 VAL A N 1
ATOM 575 C CA . VAL A 1 80 ? -12.179 0.589 14.344 1.00 88.00 80 VAL A CA 1
ATOM 576 C C . VAL A 1 80 ? -11.720 0.456 15.796 1.00 88.00 80 VAL A C 1
ATOM 578 O O . VAL A 1 80 ? -12.501 -0.006 16.631 1.00 88.00 80 VAL A O 1
ATOM 581 N N . LEU A 1 81 ? -10.507 0.914 16.116 1.00 87.38 81 LEU A N 1
ATOM 582 C CA . LEU A 1 81 ? -9.951 0.880 17.468 1.00 87.38 81 LEU A CA 1
ATOM 583 C C . LEU A 1 81 ? -10.785 1.710 18.451 1.00 87.38 81 LEU A C 1
ATOM 585 O O . LEU A 1 81 ? -11.140 1.218 19.521 1.00 87.38 81 LEU A O 1
ATOM 589 N N . VAL A 1 82 ? -11.157 2.937 18.075 1.00 88.69 82 VAL A N 1
ATOM 590 C CA . VAL A 1 82 ? -12.001 3.817 18.899 1.00 88.69 82 VAL A CA 1
ATOM 591 C C . VAL A 1 82 ? -13.361 3.171 19.149 1.00 88.69 82 VAL A C 1
ATOM 593 O O . VAL A 1 82 ? -13.811 3.108 20.292 1.00 88.69 82 VAL A O 1
ATOM 596 N N . ARG A 1 83 ? -14.006 2.631 18.108 1.00 86.25 83 ARG A N 1
ATOM 597 C CA . ARG A 1 83 ? -15.301 1.944 18.253 1.00 86.25 83 ARG A CA 1
ATOM 598 C C . ARG A 1 83 ? -15.206 0.732 19.175 1.00 86.25 83 ARG A C 1
ATOM 600 O O . ARG A 1 83 ? -16.094 0.521 19.996 1.00 86.25 83 ARG A O 1
ATOM 607 N N . TRP A 1 84 ? -14.131 -0.040 19.060 1.00 84.69 84 TRP A N 1
ATOM 608 C CA . TRP A 1 84 ? -13.872 -1.180 19.932 1.00 84.69 84 TRP A CA 1
ATOM 609 C C . TRP A 1 84 ? -13.641 -0.754 21.388 1.00 84.69 84 TRP A C 1
ATOM 611 O O . TRP A 1 84 ? -14.207 -1.361 22.295 1.00 84.69 84 TRP A O 1
ATOM 621 N N . ALA A 1 85 ? -12.878 0.317 21.619 1.00 85.25 85 ALA A N 1
ATOM 622 C CA . ALA A 1 85 ? -12.601 0.838 22.955 1.00 85.25 85 ALA A CA 1
ATOM 623 C C . ALA A 1 85 ? -13.860 1.398 23.639 1.00 85.25 85 ALA A C 1
ATOM 625 O O . ALA A 1 85 ? -14.088 1.138 24.819 1.00 85.25 85 ALA A O 1
ATOM 626 N N . VAL A 1 86 ? -14.711 2.118 22.898 1.00 85.69 86 VAL A N 1
ATOM 627 C CA . VAL A 1 86 ? -15.993 2.634 23.410 1.00 85.69 86 VAL A CA 1
ATOM 628 C C . VAL A 1 86 ? -16.935 1.489 23.783 1.00 85.69 86 VAL A C 1
ATOM 630 O O . VAL A 1 86 ? -17.511 1.513 24.866 1.00 85.69 86 VAL A O 1
ATOM 633 N N . ALA A 1 87 ? -17.040 0.457 22.940 1.00 80.25 87 ALA A N 1
ATOM 634 C CA . ALA A 1 87 ? -17.884 -0.709 23.213 1.00 80.25 87 ALA A CA 1
ATOM 635 C C . ALA A 1 87 ? -17.441 -1.520 24.448 1.00 80.25 87 ALA A C 1
ATOM 637 O O . ALA A 1 87 ? -18.233 -2.287 24.987 1.00 80.25 87 ALA A O 1
ATOM 638 N N . ARG A 1 88 ? -16.187 -1.364 24.893 1.00 78.31 88 ARG A N 1
ATOM 639 C CA . ARG A 1 88 ? -15.620 -2.057 26.060 1.00 78.31 88 ARG A CA 1
ATOM 640 C C . ARG A 1 88 ? -15.605 -1.229 27.340 1.00 78.31 88 ARG A C 1
ATOM 642 O O . ARG A 1 88 ? -15.148 -1.743 28.359 1.00 78.31 88 ARG A O 1
ATOM 649 N N . ARG A 1 89 ? -16.065 0.029 27.325 1.00 78.25 89 ARG A N 1
ATOM 650 C CA . ARG A 1 89 ? -16.140 0.814 28.563 1.00 78.25 89 ARG A CA 1
ATOM 651 C C . ARG A 1 89 ? -17.159 0.165 29.507 1.00 78.25 89 ARG A C 1
ATOM 653 O O . ARG A 1 89 ? -18.330 0.090 29.138 1.00 78.25 89 ARG A O 1
ATOM 660 N N . PRO A 1 90 ? -16.755 -0.275 30.713 1.00 67.31 90 PRO A N 1
ATOM 661 C CA . PRO A 1 90 ? -17.715 -0.721 31.706 1.00 67.31 90 PRO A CA 1
ATOM 662 C C . PRO A 1 90 ? -18.584 0.479 32.085 1.00 67.31 90 PRO A C 1
ATOM 664 O O . PRO A 1 90 ? -18.076 1.526 32.492 1.00 67.31 90 PRO A O 1
ATOM 667 N N . THR A 1 91 ? -19.897 0.343 31.918 1.00 63.47 91 THR A N 1
ATOM 668 C CA . THR A 1 91 ? -20.871 1.253 32.517 1.00 63.47 91 THR A CA 1
ATOM 669 C C . THR A 1 91 ? -20.650 1.201 34.023 1.00 63.47 91 THR A C 1
ATOM 671 O O . THR A 1 91 ? -21.012 0.214 34.661 1.00 63.47 91 THR A O 1
ATOM 674 N N . ARG A 1 92 ? -19.993 2.221 34.592 1.00 56.25 92 ARG A N 1
ATOM 675 C CA . ARG A 1 92 ? -20.005 2.437 36.041 1.00 56.25 92 ARG A CA 1
ATOM 676 C C . ARG A 1 92 ? -21.469 2.625 36.420 1.00 56.25 92 ARG A C 1
ATOM 678 O O . ARG A 1 92 ? -22.040 3.670 36.125 1.00 56.25 92 ARG A O 1
ATOM 685 N N . ALA A 1 93 ? -22.066 1.575 36.974 1.00 54.94 93 ALA A N 1
ATOM 686 C CA . ALA A 1 93 ? -23.320 1.671 37.693 1.00 54.94 93 ALA A CA 1
ATOM 687 C C . ALA A 1 93 ? -23.085 2.658 38.844 1.00 54.94 93 ALA A C 1
ATOM 689 O O . ALA A 1 93 ? -22.192 2.443 39.667 1.00 54.94 93 ALA A O 1
ATOM 690 N N . SER A 1 94 ? -23.788 3.786 38.774 1.00 55.41 94 SER A N 1
ATOM 691 C CA . SER A 1 94 ? -23.962 4.758 39.853 1.00 55.41 94 SER A CA 1
ATOM 692 C C . SER A 1 94 ? -24.866 4.191 40.931 1.00 55.41 94 SER A C 1
ATOM 694 O O . SER A 1 94 ? -25.887 3.588 40.520 1.00 55.41 94 SER A O 1
#

pLDDT: mean 80.05, std 11.67, range [53.28, 93.19]

Secondary structure (DSSP, 8-state):
-HHHHHHHHHHHHHHHHHHHHHHHHHHHHHHHS--S--S-----SSPPP-HHHHHHHHHHHHHHHHHHHHHHHHHHHHHHHHHHHHHT------